Protein AF-A0A286U8U5-F1 (afdb_monomer)

pLDDT: mean 71.25, std 17.16, range [38.81, 95.19]

Radius of gyration: 29.37 Å; Cα contacts (8 Å, |Δi|>4): 42; chains: 1; bounding box: 32×98×70 Å

Solvent-accessible surface area (backbone atoms only — not comparable to full-atom values): 7770 Å² total; per-residue (Å²): 138,84,83,79,80,79,82,73,78,78,83,80,76,78,83,78,76,78,80,72,82,73,80,76,74,76,80,77,73,74,90,59,88,77,68,57,66,68,56,57,50,50,52,49,50,46,67,74,39,36,91,78,41,70,46,41,55,53,46,51,51,50,51,43,51,48,54,63,64,60,76,86,72,92,81,48,72,67,51,34,53,47,43,50,50,48,47,69,77,24,68,93,56,76,59,54,49,70,61,49,53,49,54,48,38,66,72,76,46,72,72,83,83,70,80,67,86,126

Sequence (118 aa):
MSGNPGSAPPPVPPPVPPPGPPPGLPPVPPPGPQQNPQLANVQAYLMLNQAVYNDDEKRILFVLSYIRSTDYNAGLSKAEKWADLWMEQHWNNLGAWTDFEQAFKNRFITFDEAGEAI

Structure (mmCIF, N/CA/C/O backbone):
data_AF-A0A286U8U5-F1
#
_entry.id   AF-A0A286U8U5-F1
#
loop_
_atom_site.group_PDB
_atom_site.id
_atom_site.type_symbol
_atom_site.label_atom_id
_atom_site.label_alt_id
_atom_site.label_comp_id
_atom_site.label_asym_id
_atom_site.label_entity_id
_atom_site.label_seq_id
_atom_site.pdbx_PDB_ins_code
_atom_site.Cartn_x
_atom_site.Cartn_y
_atom_site.Cartn_z
_atom_site.occupancy
_atom_site.B_iso_or_equiv
_atom_site.auth_seq_id
_atom_site.auth_comp_id
_atom_site.auth_asym_id
_atom_site.auth_atom_id
_atom_site.pdbx_PDB_model_num
ATOM 1 N N . MET A 1 1 ? 7.498 -77.315 -55.632 1.00 40.84 1 MET A N 1
ATOM 2 C CA . MET A 1 1 ? 8.030 -76.503 -54.517 1.00 40.84 1 MET A CA 1
ATOM 3 C C . MET A 1 1 ? 7.940 -75.046 -54.952 1.00 40.84 1 MET A C 1
ATOM 5 O O . MET A 1 1 ? 8.710 -74.650 -55.812 1.00 40.84 1 MET A O 1
ATOM 9 N N . SER A 1 2 ? 6.926 -74.306 -54.491 1.00 54.03 2 SER A N 1
ATOM 10 C CA . SER A 1 2 ? 6.666 -72.922 -54.923 1.00 54.03 2 SER A CA 1
ATOM 11 C C . SER A 1 2 ? 7.192 -71.969 -53.854 1.00 54.03 2 SER A C 1
ATOM 13 O O . SER A 1 2 ? 6.636 -71.912 -52.760 1.00 54.03 2 SER A O 1
ATOM 15 N N . GLY A 1 3 ? 8.305 -71.293 -54.141 1.00 52.53 3 GLY A N 1
ATOM 16 C CA . GLY A 1 3 ? 8.882 -70.280 -53.260 1.00 52.53 3 GLY A CA 1
ATOM 17 C C . GLY A 1 3 ? 8.022 -69.019 -53.263 1.00 52.53 3 GLY A C 1
ATOM 18 O O . GLY A 1 3 ? 7.686 -68.500 -54.323 1.00 52.53 3 GLY A O 1
ATOM 19 N N . ASN A 1 4 ? 7.651 -68.553 -52.075 1.00 52.69 4 ASN A N 1
ATOM 20 C CA . ASN A 1 4 ? 6.946 -67.294 -51.866 1.00 52.69 4 ASN A CA 1
ATOM 21 C C . ASN A 1 4 ? 7.944 -66.133 -52.074 1.00 52.69 4 ASN A C 1
ATOM 23 O O . ASN A 1 4 ? 8.950 -66.101 -51.358 1.00 52.69 4 ASN A O 1
ATOM 27 N N . PRO A 1 5 ? 7.746 -65.205 -53.028 1.00 58.16 5 PRO A N 1
ATOM 28 C CA . PRO A 1 5 ? 8.616 -64.044 -53.149 1.00 58.16 5 PRO A CA 1
ATOM 29 C C . PRO A 1 5 ? 8.363 -63.114 -51.960 1.00 58.16 5 PRO A C 1
ATOM 31 O O . PRO A 1 5 ? 7.228 -62.724 -51.685 1.00 58.16 5 PRO A O 1
ATOM 34 N N . GLY A 1 6 ? 9.434 -62.818 -51.223 1.00 55.75 6 GLY A N 1
ATOM 35 C CA . GLY A 1 6 ? 9.397 -62.016 -50.008 1.00 55.75 6 GLY A CA 1
ATOM 36 C C . GLY A 1 6 ? 8.707 -60.672 -50.224 1.00 55.75 6 GLY A C 1
ATOM 37 O O . GLY A 1 6 ? 9.021 -59.935 -51.158 1.00 55.75 6 GLY A O 1
ATOM 38 N N . SER A 1 7 ? 7.764 -60.357 -49.341 1.00 63.53 7 SER A N 1
ATOM 39 C CA . SER A 1 7 ? 7.154 -59.036 -49.255 1.00 63.53 7 SER A CA 1
ATOM 40 C C . SER A 1 7 ? 8.239 -58.013 -48.920 1.00 63.53 7 SER A C 1
ATOM 42 O O . SER A 1 7 ? 8.806 -58.038 -47.828 1.00 63.53 7 SER A O 1
ATOM 44 N N . ALA A 1 8 ? 8.552 -57.128 -49.866 1.00 68.94 8 ALA A N 1
ATOM 45 C CA . ALA A 1 8 ? 9.380 -55.965 -49.584 1.00 68.94 8 ALA A CA 1
ATOM 46 C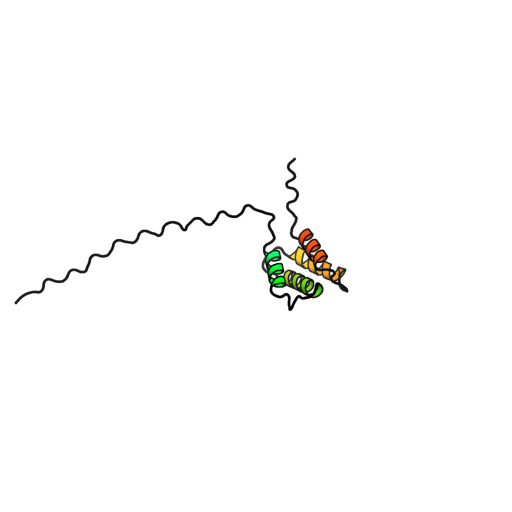 C . ALA A 1 8 ? 8.668 -55.080 -48.540 1.00 68.94 8 ALA A C 1
ATOM 48 O O . ALA A 1 8 ? 7.445 -54.915 -48.625 1.00 68.94 8 ALA A O 1
ATOM 49 N N . PRO A 1 9 ? 9.389 -54.522 -47.552 1.00 66.88 9 PRO A N 1
ATOM 50 C CA . PRO A 1 9 ? 8.796 -53.582 -46.613 1.00 66.88 9 PRO A CA 1
ATOM 51 C C . PRO A 1 9 ? 8.272 -52.347 -47.365 1.00 66.88 9 PRO A C 1
ATOM 53 O O . PRO A 1 9 ? 8.851 -51.958 -48.385 1.00 66.88 9 PRO A O 1
ATOM 56 N N . PRO A 1 10 ? 7.179 -51.726 -46.890 1.00 72.81 10 PRO A N 1
ATOM 57 C CA . PRO A 1 10 ? 6.645 -50.528 -47.516 1.00 72.81 10 PRO A CA 1
ATOM 58 C C . PRO A 1 10 ? 7.684 -49.395 -47.483 1.00 72.81 10 PRO A C 1
ATOM 60 O O . PRO A 1 10 ? 8.489 -49.321 -46.549 1.00 72.81 10 PRO A O 1
ATOM 63 N N . PRO A 1 11 ? 7.680 -48.503 -48.487 1.00 75.19 11 PRO A N 1
ATOM 64 C CA . PRO A 1 11 ? 8.574 -47.357 -48.509 1.00 75.19 11 PRO A CA 1
ATOM 65 C C . PRO A 1 11 ? 8.330 -46.471 -47.284 1.00 75.19 11 PRO A C 1
ATOM 67 O O . PRO A 1 11 ? 7.189 -46.210 -46.899 1.00 75.19 11 PRO A O 1
ATOM 70 N N . VAL A 1 12 ? 9.419 -46.006 -46.676 1.00 73.62 12 VAL A N 1
ATOM 71 C CA . VAL A 1 12 ? 9.366 -45.021 -45.591 1.00 73.62 12 VAL A CA 1
ATOM 72 C C . VAL A 1 12 ? 8.754 -43.722 -46.126 1.00 73.62 12 VAL A C 1
ATOM 74 O O . VAL A 1 12 ? 9.158 -43.267 -47.201 1.00 73.62 12 VAL A O 1
ATOM 77 N N . PRO A 1 13 ? 7.790 -43.111 -45.414 1.00 74.12 13 PRO A N 1
ATOM 78 C CA . PRO A 1 13 ? 7.258 -41.818 -45.810 1.00 74.12 13 PRO A CA 1
ATOM 79 C C . PRO A 1 13 ? 8.367 -40.755 -45.771 1.00 74.12 13 PRO A C 1
ATOM 81 O O . PRO A 1 13 ? 9.293 -40.856 -44.957 1.00 74.12 13 PRO A O 1
ATOM 84 N N . PRO A 1 14 ? 8.296 -39.736 -46.643 1.00 75.00 14 PRO A N 1
ATOM 85 C CA . PRO A 1 14 ? 9.266 -38.653 -46.639 1.00 75.00 14 PRO A CA 1
ATOM 86 C C . PRO A 1 14 ? 9.262 -37.926 -45.283 1.00 75.00 14 PRO A C 1
ATOM 88 O O . PRO A 1 14 ? 8.219 -37.860 -44.623 1.00 75.00 14 PRO A O 1
ATOM 91 N N . PRO A 1 15 ? 10.408 -37.367 -44.859 1.00 73.38 15 PRO A N 1
ATOM 92 C CA . PRO A 1 15 ? 10.480 -36.578 -43.639 1.00 73.38 15 PRO A CA 1
ATOM 93 C C . PRO A 1 15 ? 9.512 -35.394 -43.714 1.00 73.38 15 PRO A C 1
ATOM 95 O O . PRO A 1 15 ? 9.422 -34.704 -44.731 1.00 73.38 15 PRO A O 1
ATOM 98 N N . VAL A 1 16 ? 8.783 -35.168 -42.621 1.00 69.00 16 VAL A N 1
ATOM 99 C CA . VAL A 1 16 ? 7.880 -34.021 -42.489 1.00 69.00 16 VAL A CA 1
ATOM 100 C C . VAL A 1 16 ? 8.735 -32.747 -42.475 1.00 69.00 16 VAL A C 1
ATOM 102 O O . VAL A 1 16 ? 9.719 -32.702 -41.729 1.00 69.00 16 VAL A O 1
ATOM 105 N N . PRO A 1 17 ? 8.416 -31.719 -43.283 1.00 70.88 17 PRO A N 1
ATOM 106 C CA . PRO A 1 17 ? 9.123 -30.448 -43.209 1.00 70.88 17 PRO A CA 1
ATOM 107 C C . PRO A 1 17 ? 8.989 -29.844 -41.802 1.00 70.88 17 PRO A C 1
ATOM 109 O O . PRO A 1 17 ? 7.975 -30.067 -41.132 1.00 70.88 17 PRO A O 1
ATOM 112 N N . PRO A 1 18 ? 9.995 -29.085 -41.333 1.00 60.72 18 PRO A N 1
ATOM 113 C CA . PRO A 1 18 ? 9.920 -28.438 -40.033 1.00 60.72 18 PRO A CA 1
ATOM 114 C C . PRO A 1 18 ? 8.689 -27.517 -39.976 1.00 60.72 18 PRO A 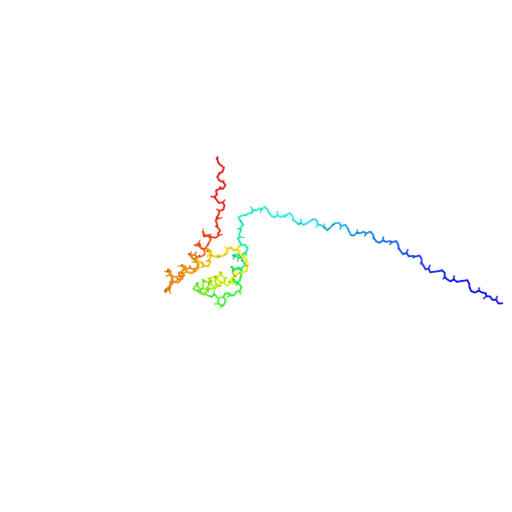C 1
ATOM 116 O O . PRO A 1 18 ? 8.348 -26.897 -40.991 1.00 60.72 18 PRO A O 1
ATOM 119 N N . PRO A 1 19 ? 8.020 -27.409 -38.813 1.00 67.00 19 PRO A N 1
ATOM 120 C CA . PRO A 1 19 ? 6.956 -26.435 -38.634 1.00 67.00 19 PRO A CA 1
ATOM 121 C C . PRO A 1 19 ? 7.478 -25.043 -39.002 1.00 67.00 19 PRO A C 1
ATOM 123 O O . PRO A 1 19 ? 8.600 -24.681 -38.642 1.00 67.00 19 PRO A O 1
ATOM 126 N N . GLY A 1 20 ? 6.669 -24.271 -39.730 1.00 51.59 20 GLY A N 1
ATOM 127 C CA . GLY A 1 20 ? 6.975 -22.868 -39.993 1.00 51.59 20 GLY A CA 1
ATOM 128 C C . GLY A 1 20 ? 7.136 -22.080 -38.685 1.00 51.59 20 GLY A C 1
ATOM 129 O O . GLY A 1 20 ? 6.704 -22.546 -37.625 1.00 51.59 20 GLY A O 1
ATOM 130 N N . PRO A 1 21 ? 7.755 -20.888 -38.734 1.00 55.03 21 PRO A N 1
ATOM 131 C CA . PRO A 1 21 ? 7.838 -20.029 -37.562 1.00 55.03 21 PRO A CA 1
ATOM 132 C C . PRO A 1 21 ? 6.429 -19.805 -36.984 1.00 55.03 21 PRO A C 1
ATOM 134 O O . PRO A 1 21 ? 5.468 -19.695 -37.755 1.00 55.03 21 PRO A O 1
ATOM 137 N N . PRO A 1 22 ? 6.282 -19.772 -35.648 1.00 55.03 22 PRO A N 1
ATOM 138 C CA . PRO A 1 22 ? 4.991 -19.526 -35.024 1.00 55.03 22 PRO A CA 1
ATOM 139 C C . PRO A 1 22 ? 4.397 -18.213 -35.560 1.00 55.03 22 PRO A C 1
ATOM 141 O O . PRO A 1 22 ? 5.161 -17.298 -35.890 1.00 55.03 22 PRO A O 1
ATOM 144 N N . PRO A 1 23 ? 3.057 -18.101 -35.656 1.00 66.81 23 PRO A N 1
ATOM 145 C CA . PRO A 1 23 ? 2.404 -16.844 -3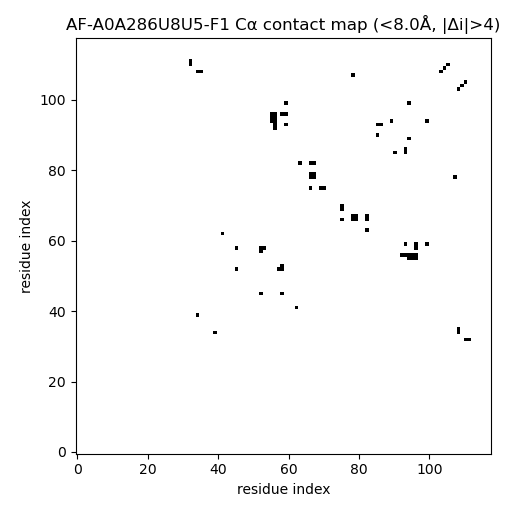5.994 1.00 66.81 23 PRO A CA 1
ATOM 146 C C . PRO A 1 23 ? 3.004 -15.738 -35.132 1.00 66.81 23 PRO A C 1
ATOM 148 O O . PRO A 1 23 ? 3.133 -15.916 -33.918 1.00 66.81 23 PRO A O 1
ATOM 151 N N . GLY A 1 24 ? 3.434 -14.647 -35.772 1.00 55.97 24 GLY A N 1
ATOM 152 C CA . GLY A 1 24 ? 4.055 -13.527 -35.077 1.00 55.97 24 GLY A CA 1
ATOM 153 C C . GLY A 1 24 ? 3.217 -13.146 -33.862 1.00 55.97 24 GLY A C 1
ATOM 154 O O . GLY A 1 24 ? 1.991 -13.057 -33.959 1.00 55.97 24 GLY A O 1
ATOM 155 N N . LEU A 1 25 ? 3.882 -12.982 -32.716 1.00 53.97 25 LEU A N 1
ATOM 156 C CA . LEU A 1 25 ? 3.237 -12.475 -31.512 1.00 53.97 25 LEU A CA 1
ATOM 157 C C . LEU A 1 25 ? 2.443 -11.212 -31.884 1.00 53.97 25 LEU A C 1
ATOM 159 O O . LEU A 1 25 ? 2.919 -10.434 -32.722 1.00 53.97 25 LEU A O 1
ATOM 163 N N . PRO A 1 26 ? 1.248 -10.998 -31.305 1.00 50.44 26 PRO A N 1
ATOM 164 C CA . PRO A 1 26 ? 0.527 -9.752 -31.517 1.00 50.44 26 PRO A CA 1
ATOM 165 C C . PRO A 1 26 ? 1.476 -8.580 -31.224 1.00 50.44 26 PRO A C 1
ATOM 167 O O . PRO A 1 26 ? 2.318 -8.703 -30.325 1.00 50.44 26 PRO A O 1
ATOM 170 N N . PRO A 1 27 ? 1.391 -7.474 -31.985 1.00 50.50 27 PRO A N 1
ATOM 171 C CA . PRO A 1 27 ? 2.249 -6.324 -31.755 1.00 50.50 27 PRO A CA 1
ATOM 172 C C . PRO A 1 27 ? 2.162 -5.939 -30.281 1.00 50.50 27 PRO A C 1
ATOM 174 O O . PRO A 1 27 ? 1.067 -5.807 -29.729 1.00 50.50 27 PRO A O 1
ATOM 177 N N . VAL A 1 28 ? 3.328 -5.817 -29.644 1.00 51.62 28 VAL A N 1
ATOM 178 C CA . VAL A 1 28 ? 3.424 -5.317 -28.274 1.00 51.62 28 VAL A CA 1
ATOM 179 C C . VAL A 1 28 ? 2.686 -3.976 -28.259 1.00 51.62 28 VAL A C 1
ATOM 181 O O . VAL A 1 28 ? 2.968 -3.142 -29.128 1.00 51.62 28 VAL A O 1
ATOM 184 N N . PRO A 1 29 ? 1.707 -3.766 -27.358 1.00 50.19 29 PRO A N 1
ATOM 185 C CA . PRO A 1 29 ? 1.049 -2.474 -27.265 1.00 50.19 29 PRO A CA 1
ATOM 186 C C . PRO A 1 29 ? 2.121 -1.391 -27.077 1.00 50.19 29 PRO A C 1
ATOM 188 O O . PRO A 1 29 ? 3.146 -1.662 -26.441 1.00 50.19 29 PRO A O 1
ATOM 191 N N . PRO A 1 30 ? 1.930 -0.184 -27.641 1.00 44.09 30 PRO A N 1
ATOM 192 C CA . PRO A 1 30 ? 2.857 0.917 -27.408 1.00 44.09 30 PRO A CA 1
ATOM 193 C C . PRO A 1 30 ? 3.072 1.070 -25.896 1.00 44.09 30 PRO A C 1
ATOM 195 O O . PRO A 1 30 ? 2.139 0.777 -25.139 1.00 44.09 30 PRO A O 1
ATOM 198 N N . PRO 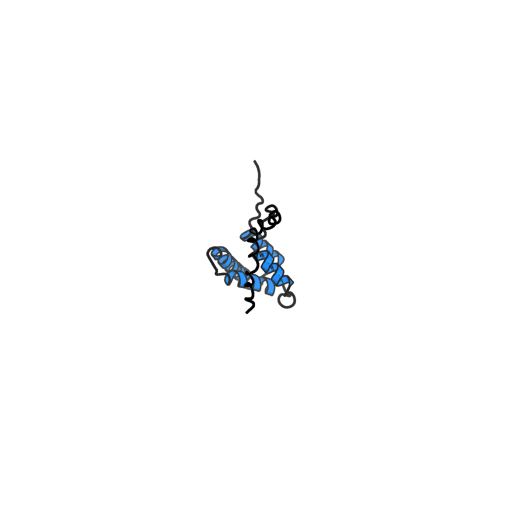A 1 31 ? 4.259 1.500 -25.431 1.00 49.00 31 PRO A N 1
ATOM 199 C CA . PRO A 1 31 ? 4.451 1.810 -24.026 1.00 49.00 31 PRO A CA 1
ATOM 200 C C . PRO A 1 31 ? 3.477 2.937 -23.655 1.00 49.00 31 PRO A C 1
ATOM 202 O O . PRO A 1 31 ? 3.746 4.113 -23.869 1.00 49.00 31 PRO A O 1
ATOM 205 N N . GLY A 1 32 ? 2.295 2.571 -23.161 1.00 45.75 32 GLY A N 1
ATOM 206 C CA . GLY A 1 32 ? 1.481 3.455 -22.345 1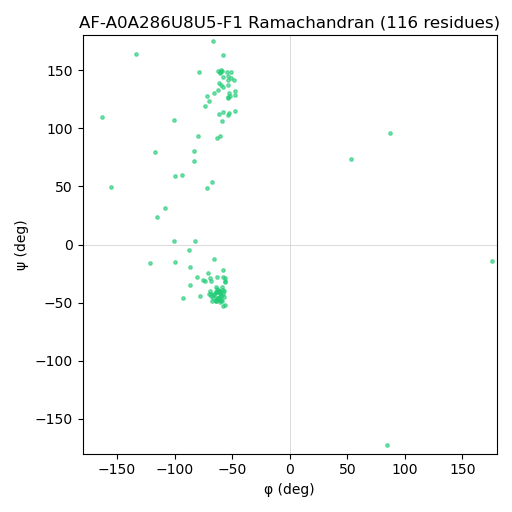.00 45.75 32 GLY A CA 1
ATOM 207 C C . GLY A 1 32 ? 2.208 3.697 -21.022 1.00 45.75 32 GLY A C 1
ATOM 208 O O . GLY A 1 32 ? 3.248 3.070 -20.789 1.00 45.75 32 GLY A O 1
ATOM 209 N N . PRO A 1 33 ? 1.687 4.564 -20.137 1.00 47.56 33 PRO A N 1
ATOM 210 C CA . PRO A 1 33 ? 2.249 4.709 -18.799 1.00 47.56 33 PRO A CA 1
ATOM 211 C C . PRO A 1 33 ? 2.447 3.309 -18.216 1.00 47.56 33 PRO A C 1
ATOM 213 O O . PRO A 1 33 ? 1.478 2.556 -18.090 1.00 47.56 33 PRO A O 1
ATOM 216 N N . GLN A 1 34 ? 3.707 2.928 -17.972 1.00 45.25 34 GLN A N 1
ATOM 217 C CA . GLN A 1 34 ? 4.050 1.625 -17.416 1.00 45.25 34 GLN A CA 1
ATOM 218 C C . GLN A 1 34 ? 3.431 1.572 -16.024 1.00 45.25 34 GLN A C 1
ATOM 220 O O . GLN A 1 34 ? 4.019 2.006 -15.036 1.00 45.25 34 GLN A O 1
ATOM 225 N N . GLN A 1 35 ? 2.202 1.067 -15.942 1.00 49.34 35 GLN A N 1
ATOM 226 C CA . GLN A 1 35 ? 1.643 0.621 -14.685 1.00 49.34 35 GLN A CA 1
ATOM 227 C C . GLN A 1 35 ? 2.614 -0.437 -14.189 1.00 49.34 35 GLN A C 1
ATOM 229 O O . GLN A 1 35 ? 2.791 -1.458 -14.852 1.00 49.34 35 GLN A O 1
ATOM 234 N N . ASN A 1 36 ? 3.295 -0.166 -13.076 1.00 55.97 36 ASN A N 1
ATOM 235 C CA . ASN A 1 36 ? 4.166 -1.154 -12.466 1.00 55.97 36 ASN A CA 1
ATOM 236 C C . ASN A 1 36 ? 3.317 -2.427 -12.274 1.00 55.97 36 ASN A C 1
ATOM 238 O O . ASN A 1 36 ? 2.347 -2.375 -11.510 1.00 55.97 36 ASN A O 1
ATOM 242 N N . PRO A 1 37 ? 3.605 -3.540 -12.978 1.00 58.84 37 PRO A N 1
ATOM 243 C CA . PRO A 1 37 ? 2.719 -4.705 -13.010 1.00 58.84 37 PRO A CA 1
ATOM 244 C C . PRO A 1 37 ? 2.456 -5.269 -11.607 1.00 58.84 37 PRO A C 1
ATOM 246 O O . PRO A 1 37 ? 1.427 -5.891 -11.361 1.00 58.84 37 PRO A O 1
ATOM 249 N N . GLN A 1 38 ? 3.341 -4.976 -10.651 1.00 63.09 38 GLN A N 1
ATOM 250 C CA . GLN A 1 38 ? 3.176 -5.310 -9.240 1.00 63.09 38 GLN A CA 1
ATOM 251 C C . GLN A 1 38 ? 1.977 -4.599 -8.590 1.00 63.09 38 GLN A C 1
ATOM 253 O O . GLN A 1 38 ? 1.224 -5.228 -7.853 1.00 63.09 38 GLN A O 1
ATOM 258 N N . LEU A 1 39 ? 1.740 -3.321 -8.897 1.00 67.38 39 LEU A N 1
ATOM 259 C CA . LEU A 1 39 ? 0.601 -2.567 -8.363 1.00 67.38 39 LEU A CA 1
ATOM 260 C C . LEU A 1 39 ? -0.729 -3.044 -8.930 1.00 67.38 39 LEU A C 1
ATOM 262 O O . LEU A 1 39 ? -1.689 -3.202 -8.180 1.00 67.38 39 LEU A O 1
ATOM 266 N N . ALA A 1 40 ? -0.770 -3.309 -10.236 1.00 71.38 40 ALA A N 1
ATOM 267 C CA . ALA A 1 40 ? -1.953 -3.866 -10.880 1.00 71.38 40 ALA A CA 1
ATOM 268 C C . ALA A 1 40 ? -2.316 -5.234 -10.273 1.00 71.38 40 ALA A C 1
ATOM 270 O O . ALA A 1 40 ? -3.484 -5.500 -9.992 1.00 71.38 40 ALA A O 1
ATOM 271 N N . ASN A 1 41 ? -1.313 -6.068 -9.976 1.00 76.81 41 ASN A N 1
ATOM 272 C CA . ASN A 1 41 ? -1.516 -7.355 -9.310 1.00 76.81 41 ASN A CA 1
ATOM 273 C C . ASN A 1 41 ? -2.037 -7.199 -7.873 1.00 76.81 41 ASN A C 1
ATOM 275 O O . ASN A 1 41 ? -2.953 -7.917 -7.475 1.00 76.81 41 ASN A O 1
ATOM 279 N N . VAL A 1 42 ? -1.498 -6.250 -7.101 1.00 79.81 42 VAL A N 1
ATOM 280 C CA . VAL A 1 42 ? -1.971 -5.948 -5.740 1.00 79.81 42 VAL A CA 1
ATOM 281 C C . VAL A 1 42 ? -3.415 -5.445 -5.759 1.00 79.81 42 VAL A C 1
ATOM 283 O O . VAL A 1 42 ? -4.244 -5.939 -4.998 1.00 79.81 42 VAL A O 1
ATOM 286 N N . GLN A 1 43 ? -3.753 -4.521 -6.660 1.00 81.56 43 GLN A N 1
ATOM 287 C CA . GLN A 1 43 ? -5.122 -4.025 -6.822 1.00 81.56 43 GLN A CA 1
ATOM 288 C C . GLN A 1 43 ? -6.089 -5.144 -7.214 1.00 81.56 43 GLN A C 1
ATOM 290 O O . GLN A 1 43 ? -7.157 -5.267 -6.616 1.00 81.56 43 GLN A O 1
ATOM 295 N N . ALA A 1 44 ? -5.712 -5.996 -8.172 1.00 83.88 44 ALA A N 1
ATOM 296 C CA . ALA A 1 44 ? -6.519 -7.145 -8.566 1.00 83.88 44 ALA A CA 1
ATOM 297 C C . ALA A 1 44 ? -6.727 -8.112 -7.391 1.00 83.88 44 ALA A C 1
ATOM 299 O O . ALA A 1 44 ? -7.845 -8.572 -7.164 1.00 83.88 44 ALA A O 1
ATOM 300 N N . TYR A 1 45 ? -5.686 -8.372 -6.594 1.00 86.38 45 TYR A N 1
ATOM 301 C CA . TYR A 1 45 ? -5.789 -9.216 -5.406 1.00 86.38 45 TYR A CA 1
ATOM 302 C C . TYR A 1 45 ? -6.748 -8.628 -4.365 1.00 86.38 45 TYR A C 1
ATOM 304 O O . TYR A 1 45 ? -7.619 -9.341 -3.866 1.00 86.38 45 TYR A O 1
ATOM 312 N N . LEU A 1 46 ? -6.652 -7.328 -4.074 1.00 85.75 46 LEU A N 1
ATOM 313 C CA . LEU A 1 46 ? -7.575 -6.643 -3.165 1.00 85.75 46 LEU A CA 1
ATOM 314 C C . LEU A 1 46 ? -9.016 -6.665 -3.697 1.00 85.75 46 LEU A C 1
ATOM 316 O O . LEU A 1 46 ? -9.952 -6.901 -2.934 1.00 85.75 46 LEU A O 1
ATOM 320 N N . MET A 1 47 ? -9.197 -6.493 -5.009 1.00 84.56 47 MET A N 1
ATOM 321 C CA . MET A 1 47 ? -10.505 -6.544 -5.664 1.00 84.56 47 MET A CA 1
ATOM 322 C C . MET A 1 47 ? -11.119 -7.951 -5.660 1.00 84.56 47 MET A C 1
ATOM 324 O O . MET A 1 47 ? -12.339 -8.075 -5.605 1.00 84.56 47 MET A O 1
ATOM 328 N N . LEU A 1 48 ? -10.317 -9.014 -5.696 1.00 87.19 48 LEU A N 1
ATOM 329 C CA . LEU A 1 48 ? -10.814 -10.390 -5.597 1.00 87.19 48 LEU A CA 1
ATOM 330 C C . LEU A 1 48 ? -11.096 -10.808 -4.146 1.00 87.19 48 LEU A C 1
ATOM 332 O O . LEU A 1 48 ? -11.976 -11.628 -3.903 1.00 87.19 48 LEU A O 1
ATOM 336 N N . ASN A 1 49 ? -10.394 -10.215 -3.178 1.00 88.00 49 ASN A N 1
ATOM 337 C CA . ASN A 1 49 ? -10.477 -10.558 -1.757 1.00 88.00 49 ASN A CA 1
ATOM 338 C C . ASN A 1 49 ? -11.201 -9.483 -0.925 1.00 88.00 49 ASN A C 1
ATOM 340 O O . ASN A 1 49 ? -10.911 -9.307 0.259 1.00 88.00 49 ASN A O 1
ATOM 344 N N . GLN A 1 50 ? -12.165 -8.771 -1.520 1.00 85.12 50 GLN A N 1
ATOM 345 C CA . GLN A 1 50 ? -12.870 -7.648 -0.878 1.00 85.12 50 GLN A CA 1
ATOM 346 C C . GLN A 1 50 ? -13.541 -8.020 0.443 1.00 85.12 50 GLN A C 1
ATOM 348 O O . GLN A 1 50 ? -13.607 -7.191 1.340 1.00 85.12 50 GLN A O 1
ATOM 353 N N . ALA A 1 51 ? -14.021 -9.259 0.579 1.00 87.19 51 ALA A N 1
ATOM 354 C CA . ALA A 1 51 ? -14.632 -9.740 1.817 1.00 87.19 51 ALA A CA 1
ATOM 355 C C . ALA A 1 51 ? -13.645 -9.756 3.000 1.00 87.19 51 ALA A C 1
ATOM 357 O O . ALA A 1 51 ? -14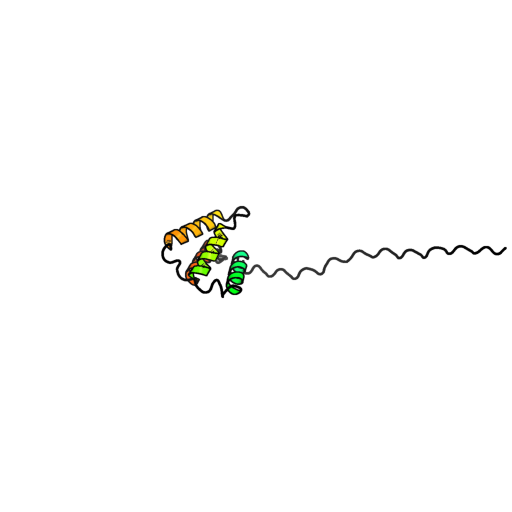.061 -9.616 4.147 1.00 87.19 51 ALA A O 1
ATOM 358 N N . VAL A 1 52 ? -12.348 -9.912 2.718 1.00 86.75 52 VAL A N 1
ATOM 359 C CA . VAL A 1 52 ? -11.266 -9.913 3.709 1.00 86.75 52 VAL A CA 1
ATOM 360 C C . VAL A 1 52 ? -10.693 -8.504 3.878 1.00 86.75 52 VAL A C 1
ATOM 362 O O . VAL A 1 52 ? -10.538 -8.039 5.002 1.00 86.75 52 VAL A O 1
ATOM 365 N N . TYR A 1 53 ? -10.434 -7.798 2.774 1.00 90.00 53 TYR A N 1
ATOM 366 C CA . TYR A 1 53 ? -9.895 -6.430 2.754 1.00 90.00 53 TYR A CA 1
ATOM 367 C C . TYR A 1 53 ? -11.013 -5.405 2.526 1.00 90.00 53 TYR A C 1
ATOM 369 O O . TYR A 1 53 ? -11.040 -4.665 1.534 1.00 90.00 53 TYR A O 1
ATOM 377 N N . ASN A 1 54 ? -11.978 -5.422 3.443 1.00 89.06 54 ASN A N 1
ATOM 378 C CA . ASN A 1 54 ? -13.231 -4.676 3.342 1.00 89.06 54 ASN A CA 1
ATOM 379 C C . ASN A 1 54 ? -13.161 -3.239 3.882 1.00 89.06 54 ASN A C 1
ATOM 381 O O . ASN A 1 54 ? -14.133 -2.502 3.742 1.00 89.06 54 ASN A O 1
ATOM 385 N N . ASP A 1 55 ? -12.034 -2.843 4.464 1.00 92.94 55 ASP A N 1
ATOM 386 C CA . ASP A 1 55 ? -11.766 -1.486 4.931 1.00 92.94 55 ASP A CA 1
ATOM 387 C C . ASP A 1 55 ? -10.375 -1.020 4.480 1.00 92.94 55 ASP A C 1
ATOM 389 O O . ASP A 1 55 ? -9.539 -1.813 4.027 1.00 92.94 55 ASP A O 1
ATOM 393 N N . ASP A 1 56 ? -10.159 0.290 4.562 1.00 93.94 56 ASP A N 1
ATOM 394 C CA . ASP A 1 56 ? -8.934 0.931 4.095 1.00 93.94 56 ASP A CA 1
ATOM 395 C C . ASP A 1 56 ? -7.714 0.476 4.898 1.00 93.94 56 ASP A C 1
ATOM 397 O O . ASP A 1 56 ? -6.677 0.173 4.311 1.00 93.94 56 ASP A O 1
ATOM 401 N N . GLU A 1 57 ? -7.847 0.334 6.217 1.00 93.19 57 GLU A N 1
ATOM 402 C CA . GLU A 1 57 ? -6.754 -0.078 7.099 1.00 93.19 57 GLU A CA 1
ATOM 403 C C . GLU A 1 57 ? -6.198 -1.451 6.699 1.00 93.19 57 GLU A C 1
ATOM 405 O O . GLU A 1 57 ? -4.992 -1.603 6.495 1.00 93.19 57 GLU A O 1
ATOM 410 N N . LYS A 1 58 ? -7.065 -2.448 6.483 1.00 90.38 58 LYS A N 1
ATOM 411 C CA . LYS A 1 58 ? -6.663 -3.794 6.051 1.00 90.38 58 LYS A CA 1
ATOM 412 C C . LYS A 1 58 ? -6.008 -3.792 4.677 1.00 90.38 58 LYS A C 1
ATOM 414 O O . LYS A 1 58 ? -5.062 -4.549 4.457 1.00 90.38 58 LYS A O 1
ATOM 419 N N . ARG A 1 59 ? -6.500 -2.971 3.746 1.00 90.81 59 ARG A N 1
ATOM 420 C CA . ARG A 1 59 ? -5.896 -2.830 2.412 1.00 90.81 59 ARG A CA 1
ATOM 421 C C . ARG A 1 59 ? -4.495 -2.241 2.520 1.00 90.81 59 ARG A C 1
ATOM 423 O O . ARG A 1 59 ? -3.562 -2.803 1.953 1.00 90.81 59 ARG A O 1
ATOM 430 N N . ILE A 1 60 ? -4.337 -1.162 3.285 1.00 91.94 60 ILE A N 1
ATOM 431 C CA . ILE A 1 60 ? -3.051 -0.490 3.499 1.00 91.94 60 ILE A CA 1
ATOM 432 C C . ILE A 1 60 ? -2.061 -1.442 4.185 1.00 91.94 60 ILE A C 1
ATOM 434 O O . ILE A 1 60 ? -0.943 -1.615 3.699 1.00 91.94 60 ILE A O 1
ATOM 438 N N . LEU A 1 61 ? -2.479 -2.142 5.246 1.00 89.25 61 LEU A N 1
ATOM 439 C CA . LEU A 1 61 ? -1.654 -3.141 5.937 1.00 89.25 61 LEU A CA 1
ATOM 440 C C . LEU A 1 61 ? -1.188 -4.263 5.009 1.00 89.25 61 LEU A C 1
ATOM 442 O O . LEU A 1 61 ? -0.023 -4.658 5.067 1.00 89.25 61 LEU A O 1
ATOM 446 N N . PHE A 1 62 ? -2.068 -4.765 4.139 1.00 89.50 62 PHE A N 1
ATOM 447 C CA . PHE A 1 62 ? -1.695 -5.786 3.164 1.00 89.50 62 PHE A CA 1
ATOM 448 C C . PHE A 1 62 ? -0.594 -5.297 2.226 1.00 89.50 62 PHE A C 1
ATOM 450 O O . PHE A 1 62 ? 0.396 -5.999 2.036 1.00 89.50 62 PHE A O 1
ATOM 457 N N . VAL A 1 63 ? -0.729 -4.091 1.669 1.00 86.62 63 VAL A N 1
ATOM 458 C CA . VAL A 1 63 ? 0.274 -3.550 0.744 1.00 86.62 63 VAL A CA 1
ATOM 459 C C . VAL A 1 63 ? 1.606 -3.305 1.446 1.00 86.62 63 VAL A C 1
ATOM 461 O O . VAL A 1 63 ? 2.645 -3.693 0.920 1.00 86.62 63 VAL A O 1
ATOM 464 N N . LEU A 1 64 ? 1.592 -2.733 2.651 1.00 86.62 64 LEU A N 1
ATOM 465 C CA . LEU A 1 64 ? 2.800 -2.535 3.456 1.00 86.62 64 LEU A CA 1
ATOM 466 C C . LEU A 1 64 ? 3.488 -3.870 3.779 1.00 86.62 64 LEU A C 1
ATOM 468 O O . LEU A 1 64 ? 4.703 -3.990 3.629 1.00 86.62 64 LEU A O 1
ATOM 472 N N . SER A 1 65 ? 2.716 -4.893 4.159 1.00 83.56 65 SER A N 1
ATOM 473 C CA . SER A 1 65 ? 3.225 -6.250 4.381 1.00 83.56 65 SER A CA 1
ATOM 474 C C . SER A 1 65 ? 3.797 -6.864 3.107 1.00 83.56 65 SER A C 1
ATOM 476 O O . SER A 1 65 ? 4.818 -7.543 3.168 1.00 83.56 65 SER A O 1
ATOM 478 N N . TYR A 1 66 ? 3.143 -6.656 1.966 1.00 80.19 66 TYR A N 1
ATOM 479 C CA . TYR A 1 66 ? 3.587 -7.171 0.679 1.00 80.19 66 TYR A CA 1
ATOM 480 C C . TYR A 1 66 ? 4.933 -6.556 0.283 1.00 80.19 66 TYR A C 1
ATOM 482 O O . TYR A 1 66 ? 5.867 -7.299 0.003 1.00 80.19 66 TYR A O 1
ATOM 490 N N . ILE A 1 67 ? 5.065 -5.226 0.374 1.00 78.31 67 ILE A N 1
ATOM 491 C CA . ILE A 1 67 ? 6.310 -4.493 0.091 1.00 78.31 67 ILE A CA 1
ATOM 492 C C . ILE A 1 67 ? 7.465 -4.998 0.963 1.00 78.31 67 ILE A C 1
ATOM 494 O O . ILE A 1 67 ? 8.555 -5.232 0.451 1.00 78.31 67 ILE A O 1
ATOM 498 N N . ARG A 1 68 ? 7.222 -5.189 2.268 1.00 74.19 68 ARG A N 1
ATOM 499 C CA . ARG A 1 68 ? 8.232 -5.695 3.214 1.00 74.19 68 ARG A CA 1
ATOM 500 C C . ARG A 1 68 ? 8.569 -7.175 3.025 1.00 74.19 68 ARG A C 1
ATOM 502 O O . ARG A 1 68 ? 9.626 -7.611 3.452 1.00 74.19 68 ARG A O 1
ATOM 509 N N . SER A 1 69 ? 7.662 -7.964 2.450 1.00 69.50 69 SER A N 1
ATOM 510 C CA . SER A 1 69 ? 7.863 -9.402 2.226 1.00 69.50 69 SER A CA 1
ATOM 511 C C . SER A 1 69 ? 8.586 -9.705 0.913 1.00 69.50 69 SER A C 1
ATOM 513 O O . SER A 1 69 ? 9.075 -10.823 0.729 1.00 69.50 69 SER A O 1
ATOM 515 N N . THR A 1 70 ? 8.605 -8.770 -0.037 1.00 59.62 70 THR A N 1
ATOM 516 C CA . THR A 1 70 ? 9.220 -8.963 -1.352 1.00 59.62 70 THR A CA 1
ATOM 517 C C . THR A 1 70 ? 10.728 -8.701 -1.313 1.00 59.62 70 THR A C 1
ATOM 519 O O . THR A 1 70 ? 11.211 -7.734 -1.881 1.00 59.62 70 THR A O 1
ATOM 522 N N . ASP A 1 71 ? 11.484 -9.610 -0.697 1.00 53.22 71 ASP A N 1
ATOM 523 C CA . ASP A 1 71 ? 12.961 -9.588 -0.647 1.00 53.22 71 ASP A CA 1
ATOM 524 C C . ASP A 1 71 ? 13.646 -10.170 -1.910 1.00 53.22 71 ASP A C 1
ATOM 526 O O . ASP A 1 71 ? 14.870 -10.298 -1.994 1.00 53.22 71 ASP A O 1
ATOM 530 N N . TYR A 1 72 ? 12.885 -10.566 -2.935 1.00 43.81 72 TYR A N 1
ATOM 531 C CA . TYR A 1 72 ? 13.436 -11.296 -4.082 1.00 43.81 72 TYR A CA 1
ATOM 532 C C . TYR A 1 72 ? 14.067 -10.359 -5.132 1.00 43.81 72 TYR A C 1
ATOM 534 O O . TYR A 1 72 ? 13.501 -10.105 -6.192 1.00 43.81 72 TYR A O 1
ATOM 542 N N . ASN A 1 73 ? 15.305 -9.942 -4.849 1.00 43.94 73 ASN A N 1
ATOM 543 C CA . ASN A 1 73 ? 16.328 -9.407 -5.763 1.00 43.94 73 ASN A CA 1
ATOM 544 C C . ASN A 1 73 ? 16.305 -7.888 -6.051 1.00 43.94 73 ASN A C 1
ATOM 546 O O . ASN A 1 73 ? 15.679 -7.411 -6.991 1.00 43.94 73 ASN A O 1
ATOM 550 N N . ALA A 1 74 ? 17.135 -7.163 -5.288 1.00 49.31 74 ALA A N 1
ATOM 551 C CA . ALA A 1 74 ? 17.831 -5.928 -5.673 1.00 49.31 74 ALA A CA 1
ATOM 552 C C . ALA A 1 74 ? 16.966 -4.777 -6.241 1.00 49.31 74 ALA A C 1
ATOM 554 O O . ALA A 1 74 ? 17.047 -4.443 -7.420 1.00 49.31 74 ALA A O 1
ATOM 555 N N . GLY A 1 75 ? 16.201 -4.094 -5.379 1.00 50.59 75 GLY A N 1
ATOM 556 C CA . GLY A 1 75 ? 15.574 -2.814 -5.760 1.00 50.59 75 GLY A CA 1
ATOM 557 C C . GLY A 1 75 ? 14.631 -2.162 -4.742 1.00 50.59 75 GLY A C 1
ATOM 558 O O . GLY A 1 75 ? 14.318 -0.980 -4.883 1.00 50.59 75 GLY A O 1
ATOM 559 N N . LEU A 1 76 ? 14.198 -2.884 -3.702 1.00 58.25 76 LEU A N 1
ATOM 560 C CA . LEU A 1 76 ? 13.090 -2.468 -2.829 1.00 58.25 76 LEU A CA 1
ATOM 561 C C . LEU A 1 76 ? 13.486 -1.842 -1.485 1.00 58.25 76 LEU A C 1
ATOM 563 O O . LEU A 1 76 ? 12.600 -1.399 -0.765 1.00 58.25 76 LEU A O 1
ATOM 567 N N . SER A 1 77 ? 14.774 -1.640 -1.181 1.00 68.00 77 SER A N 1
ATOM 568 C CA . SER A 1 77 ? 15.178 -1.004 0.093 1.00 68.00 77 SER A CA 1
ATOM 569 C C . SER A 1 77 ? 14.593 0.402 0.294 1.00 68.00 77 SER A C 1
ATOM 571 O O . SER A 1 77 ? 14.373 0.852 1.417 1.00 68.00 77 SER A O 1
ATOM 573 N N . LYS A 1 78 ? 14.305 1.122 -0.799 1.00 71.56 78 LYS A N 1
ATOM 574 C CA . LYS A 1 78 ? 13.603 2.415 -0.765 1.00 71.56 78 LYS A CA 1
ATOM 575 C C . LYS A 1 78 ? 12.098 2.251 -0.509 1.00 71.56 78 LYS A C 1
ATOM 577 O O . LYS A 1 78 ? 11.498 3.156 0.065 1.00 71.56 78 LYS A O 1
ATOM 582 N N . ALA A 1 79 ? 11.508 1.139 -0.943 1.00 75.38 79 ALA A N 1
ATOM 583 C CA . ALA A 1 79 ? 10.105 0.795 -0.734 1.00 75.38 79 ALA A CA 1
ATOM 584 C C . ALA A 1 79 ? 9.841 0.283 0.679 1.00 75.38 79 ALA A C 1
ATOM 586 O O . ALA A 1 79 ? 8.927 0.779 1.327 1.00 75.38 79 ALA A O 1
ATOM 587 N N . GLU A 1 80 ? 10.699 -0.591 1.195 1.00 77.69 80 GLU A N 1
ATOM 588 C CA . GLU A 1 80 ? 10.689 -1.044 2.590 1.00 77.69 80 GLU A CA 1
ATOM 589 C C . GLU A 1 80 ? 10.821 0.136 3.549 1.00 77.69 80 GLU A C 1
ATOM 591 O O . GLU A 1 80 ? 9.934 0.367 4.365 1.00 77.69 80 GLU A O 1
ATOM 596 N N . LYS A 1 81 ? 11.847 0.981 3.366 1.00 82.06 81 LYS A N 1
ATOM 597 C CA . LYS A 1 81 ? 12.019 2.192 4.185 1.00 82.06 81 LYS A CA 1
ATOM 598 C C . LYS A 1 81 ? 10.828 3.135 4.098 1.00 82.06 81 LYS A C 1
ATOM 600 O O . LYS A 1 81 ? 10.492 3.785 5.077 1.00 82.06 81 LYS A O 1
ATOM 605 N N . TRP A 1 82 ? 10.201 3.256 2.930 1.00 86.62 82 TRP A N 1
ATOM 606 C CA . TRP A 1 82 ? 9.000 4.076 2.797 1.00 86.62 82 TRP A CA 1
ATOM 607 C C . TRP A 1 82 ? 7.804 3.453 3.522 1.00 86.62 82 TRP A C 1
ATOM 609 O O . TRP A 1 82 ? 7.061 4.178 4.173 1.00 86.62 82 TRP A O 1
ATOM 619 N N . ALA A 1 83 ? 7.639 2.132 3.457 1.00 86.06 83 ALA A N 1
ATOM 620 C CA . ALA A 1 83 ? 6.600 1.414 4.185 1.00 86.06 83 ALA A CA 1
ATOM 621 C C . ALA A 1 83 ? 6.791 1.527 5.708 1.00 86.06 83 ALA A C 1
ATOM 623 O O . ALA A 1 83 ? 5.816 1.639 6.451 1.00 86.06 83 ALA A O 1
ATOM 624 N N . ASP A 1 84 ? 8.033 1.522 6.184 1.00 85.62 84 ASP A N 1
ATOM 625 C CA . ASP A 1 84 ? 8.360 1.759 7.592 1.00 85.62 84 ASP A CA 1
ATOM 626 C C . ASP A 1 84 ? 8.045 3.203 7.992 1.00 85.62 84 ASP A C 1
ATOM 628 O O . ASP A 1 84 ? 7.296 3.418 8.941 1.00 85.62 84 ASP A O 1
ATOM 632 N N . LEU A 1 85 ? 8.489 4.186 7.201 1.00 89.19 85 LEU A N 1
ATOM 633 C CA . LEU A 1 85 ? 8.172 5.603 7.420 1.00 89.19 85 LEU A CA 1
ATOM 634 C C . LEU A 1 85 ? 6.666 5.880 7.416 1.00 89.19 85 LEU A C 1
ATOM 636 O O . LEU A 1 85 ? 6.192 6.679 8.220 1.00 89.19 85 LEU A O 1
ATOM 640 N N . TRP A 1 86 ? 5.905 5.231 6.530 1.00 90.62 86 TRP A N 1
ATOM 641 C CA . TRP A 1 86 ? 4.449 5.343 6.526 1.00 90.62 86 TRP A CA 1
ATOM 642 C C . TRP A 1 86 ? 3.877 4.866 7.859 1.00 90.62 86 TRP A C 1
ATOM 644 O O . TRP A 1 86 ? 3.083 5.568 8.476 1.00 90.62 86 TRP A O 1
ATOM 654 N N . MET A 1 87 ? 4.314 3.706 8.351 1.00 89.44 87 MET A N 1
ATOM 655 C CA . MET A 1 87 ? 3.829 3.195 9.633 1.00 89.44 87 MET A CA 1
ATOM 656 C C . MET A 1 87 ? 4.296 4.003 10.838 1.00 89.44 87 MET A C 1
ATOM 658 O 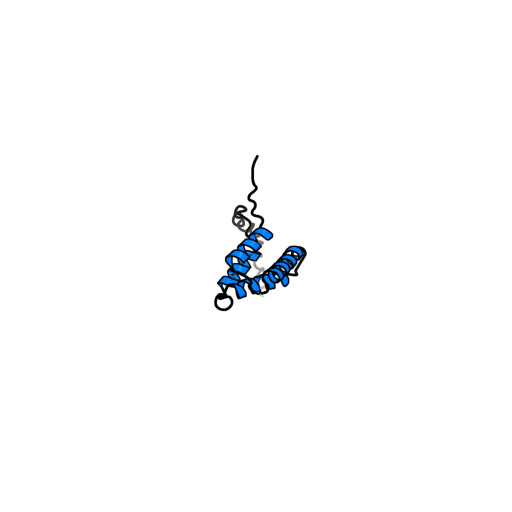O . MET A 1 87 ? 3.555 4.077 11.810 1.00 89.44 87 MET A O 1
ATOM 662 N N . GLU A 1 88 ? 5.456 4.653 10.782 1.00 89.94 88 GLU A N 1
ATOM 663 C CA . GLU A 1 88 ? 5.888 5.595 11.818 1.00 89.94 88 GLU A CA 1
ATOM 664 C C . GLU A 1 88 ? 5.021 6.864 11.837 1.00 89.94 88 GLU A C 1
ATOM 666 O O . GLU A 1 88 ? 4.605 7.317 12.903 1.00 89.94 88 GLU A O 1
ATOM 671 N N . GLN A 1 89 ? 4.711 7.430 10.667 1.00 90.81 89 GLN A N 1
ATOM 672 C CA . GLN A 1 89 ? 3.915 8.659 10.550 1.00 90.81 89 GLN A CA 1
ATOM 673 C C . GLN A 1 89 ? 2.431 8.437 10.850 1.00 90.81 89 GLN A C 1
ATOM 675 O O . GLN A 1 89 ? 1.764 9.328 11.374 1.00 90.81 89 GLN A O 1
ATOM 680 N N . HIS A 1 90 ? 1.928 7.244 10.544 1.00 91.12 90 HIS A N 1
ATOM 681 C CA . HIS A 1 90 ? 0.511 6.898 10.594 1.00 91.12 90 HIS A CA 1
ATOM 682 C C . HIS A 1 90 ? 0.197 5.819 11.643 1.00 91.12 90 HIS A C 1
ATOM 684 O O . HIS A 1 90 ? -0.805 5.113 11.538 1.00 91.12 90 HIS A O 1
ATOM 690 N N . TRP A 1 91 ? 1.046 5.674 12.666 1.00 83.94 91 TRP A N 1
ATOM 691 C CA . TRP A 1 91 ? 1.007 4.561 13.625 1.00 83.94 91 TRP A CA 1
ATOM 692 C C . TRP A 1 91 ? -0.339 4.375 14.348 1.00 83.94 91 TRP A C 1
ATOM 694 O O . TRP A 1 91 ? -0.676 3.260 14.736 1.00 83.94 91 TRP A O 1
ATOM 704 N N . ASN A 1 92 ? -1.105 5.452 14.545 1.00 88.94 92 ASN A N 1
ATOM 705 C CA . ASN A 1 92 ? -2.414 5.439 15.203 1.00 88.94 92 ASN A CA 1
ATOM 706 C C . ASN A 1 92 ? -3.600 5.455 14.223 1.00 88.94 92 ASN A C 1
ATOM 708 O O . ASN A 1 92 ? -4.731 5.219 14.645 1.00 88.94 92 ASN A O 1
ATOM 712 N N . ASN A 1 93 ? -3.363 5.786 12.953 1.00 92.19 93 ASN A N 1
ATOM 713 C CA . ASN A 1 93 ? -4.364 5.812 11.892 1.00 92.19 93 ASN A CA 1
ATOM 714 C C . ASN A 1 93 ? -3.668 5.811 10.524 1.00 92.19 93 ASN A C 1
ATOM 716 O O . ASN A 1 93 ? -3.103 6.830 10.120 1.00 92.19 93 ASN A O 1
ATOM 720 N N . LEU A 1 94 ? -3.783 4.695 9.799 1.00 90.94 94 LEU A N 1
ATOM 721 C CA . LEU A 1 94 ? -3.165 4.491 8.484 1.00 90.94 94 LEU A CA 1
ATOM 722 C C . LEU A 1 94 ? -3.716 5.397 7.374 1.00 90.94 94 LEU A C 1
ATOM 724 O O . LEU A 1 94 ? -3.086 5.493 6.321 1.00 90.94 94 LEU A O 1
ATOM 728 N N . GLY A 1 95 ? -4.832 6.085 7.618 1.00 92.81 95 GLY A N 1
ATOM 729 C CA . GLY A 1 95 ? -5.458 7.002 6.672 1.00 92.81 95 GLY A CA 1
ATOM 730 C C . GLY A 1 95 ? -6.388 6.307 5.680 1.00 92.81 95 GLY A C 1
ATOM 731 O O . GLY A 1 95 ? -6.703 5.124 5.805 1.00 92.81 95 GLY A O 1
ATOM 732 N N . ALA A 1 96 ? -6.860 7.079 4.702 1.00 95.19 96 ALA A N 1
ATOM 733 C CA . ALA A 1 96 ? -7.715 6.572 3.639 1.00 95.19 96 ALA A CA 1
ATOM 734 C C . ALA A 1 96 ? -6.891 5.841 2.571 1.00 95.19 96 ALA A C 1
ATOM 736 O O . ALA A 1 96 ? -5.760 6.226 2.257 1.00 95.19 96 ALA A O 1
ATOM 737 N N . TRP A 1 97 ? -7.491 4.825 1.950 1.00 90.44 97 TRP A N 1
ATOM 738 C CA . TRP A 1 97 ? -6.842 4.052 0.886 1.00 90.44 97 TRP A CA 1
ATOM 739 C C . TRP A 1 97 ? -6.395 4.944 -0.280 1.00 90.44 97 TRP A C 1
ATOM 741 O O . TRP A 1 97 ? -5.297 4.771 -0.802 1.00 90.44 97 TRP A O 1
ATOM 751 N N . THR A 1 98 ? -7.216 5.926 -0.657 1.00 90.69 98 THR A N 1
ATOM 752 C CA . THR A 1 98 ? -6.927 6.856 -1.759 1.00 90.69 98 THR A CA 1
ATOM 753 C C . THR A 1 98 ? -5.637 7.648 -1.530 1.00 90.69 98 THR A C 1
ATOM 755 O O . THR A 1 98 ? -4.815 7.752 -2.442 1.00 90.69 98 THR A O 1
ATOM 758 N N . ASP A 1 99 ? -5.432 8.161 -0.313 1.00 92.06 99 ASP A N 1
ATOM 759 C CA . ASP A 1 99 ? -4.252 8.962 0.036 1.00 92.06 99 ASP A CA 1
ATOM 760 C C . ASP A 1 99 ? -2.988 8.096 0.035 1.00 92.06 99 ASP A C 1
ATOM 762 O O . ASP A 1 99 ? -1.953 8.480 -0.518 1.00 92.06 99 ASP A O 1
ATOM 766 N N . PHE A 1 100 ? -3.090 6.887 0.597 1.00 91.12 100 PHE A N 1
ATOM 767 C CA . PHE A 1 100 ? -2.017 5.898 0.572 1.00 91.12 100 PHE A CA 1
ATOM 768 C C . PHE A 1 100 ? -1.636 5.505 -0.858 1.00 91.12 100 PHE A C 1
ATOM 770 O O . PHE A 1 100 ? -0.459 5.527 -1.222 1.00 91.12 100 PHE A O 1
ATOM 777 N N . GLU A 1 101 ? -2.624 5.172 -1.689 1.00 87.50 101 GLU A N 1
ATOM 778 C CA . GLU A 1 101 ? -2.409 4.753 -3.069 1.00 87.50 101 GLU A CA 1
ATOM 779 C C . GLU A 1 101 ? -1.730 5.861 -3.883 1.00 87.50 101 GLU A C 1
ATOM 781 O O . GLU A 1 101 ? -0.804 5.591 -4.653 1.00 87.50 101 GLU A O 1
ATOM 786 N N . GLN A 1 102 ? -2.140 7.116 -3.688 1.00 86.81 102 GLN A N 1
ATOM 787 C CA . GLN A 1 102 ? -1.521 8.264 -4.338 1.00 86.81 102 GLN A CA 1
ATOM 788 C C . GLN A 1 102 ? -0.083 8.487 -3.857 1.00 86.81 102 GLN A C 1
ATOM 790 O O . GLN A 1 102 ? 0.813 8.668 -4.683 1.00 86.81 102 GLN A O 1
ATOM 795 N N . ALA A 1 103 ? 0.170 8.438 -2.548 1.00 88.00 103 ALA A N 1
ATOM 796 C CA . ALA A 1 103 ? 1.515 8.584 -1.999 1.00 88.00 103 ALA A CA 1
ATOM 797 C C . ALA A 1 103 ? 2.458 7.472 -2.486 1.00 88.00 103 ALA A C 1
ATOM 799 O O . ALA A 1 103 ? 3.608 7.744 -2.845 1.00 88.00 103 ALA A O 1
ATOM 800 N N . PHE A 1 104 ? 1.959 6.237 -2.568 1.00 82.88 104 PHE A N 1
ATOM 801 C CA . PHE A 1 104 ? 2.695 5.101 -3.108 1.00 82.88 104 PHE A CA 1
ATOM 802 C C . PHE A 1 104 ? 3.014 5.293 -4.599 1.00 82.88 104 PHE A C 1
ATOM 804 O O . PHE A 1 104 ? 4.172 5.165 -5.006 1.00 82.88 104 PHE A O 1
ATOM 811 N N . LYS A 1 105 ? 2.017 5.671 -5.413 1.00 79.25 105 LYS A N 1
ATOM 812 C CA . LYS A 1 105 ? 2.195 5.989 -6.839 1.00 79.25 105 LYS A CA 1
ATOM 813 C C . LYS A 1 105 ? 3.234 7.089 -7.033 1.00 79.25 105 LYS A C 1
ATOM 815 O O . LYS A 1 105 ? 4.218 6.845 -7.714 1.00 79.25 105 LYS A O 1
ATOM 820 N N . ASN A 1 106 ? 3.109 8.225 -6.348 1.00 83.31 106 ASN A N 1
ATOM 821 C CA . ASN A 1 106 ? 4.065 9.336 -6.436 1.00 83.31 106 ASN A CA 1
ATOM 822 C C . ASN A 1 106 ? 5.508 8.918 -6.112 1.00 83.31 106 ASN A C 1
ATOM 824 O O . ASN A 1 106 ? 6.464 9.510 -6.613 1.00 83.31 106 ASN A O 1
ATOM 828 N N . ARG A 1 107 ? 5.683 7.924 -5.235 1.00 76.88 107 ARG A N 1
ATOM 829 C CA . ARG A 1 107 ? 7.001 7.496 -4.768 1.00 76.88 107 ARG A CA 1
ATOM 830 C C . ARG A 1 107 ? 7.668 6.453 -5.665 1.00 76.88 107 ARG A C 1
ATOM 832 O O . ARG A 1 107 ? 8.898 6.474 -5.766 1.00 76.88 107 ARG A O 1
ATOM 839 N N . PHE A 1 108 ? 6.892 5.547 -6.261 1.00 73.06 108 PHE A N 1
ATOM 840 C CA . PHE A 1 108 ? 7.403 4.363 -6.976 1.00 73.06 108 PHE A CA 1
ATOM 841 C C . PHE A 1 108 ? 6.987 4.276 -8.444 1.00 73.06 108 PHE A C 1
ATOM 843 O O . PHE A 1 108 ? 7.594 3.523 -9.200 1.00 73.06 108 PHE A O 1
ATOM 850 N N . ILE A 1 109 ? 5.989 5.051 -8.851 1.00 65.81 109 ILE A N 1
ATOM 851 C CA . ILE A 1 109 ? 5.612 5.296 -10.237 1.00 65.81 109 ILE A CA 1
ATOM 852 C C . ILE A 1 109 ? 5.816 6.792 -10.462 1.00 65.81 109 ILE A C 1
ATOM 854 O O . ILE A 1 109 ? 4.878 7.581 -10.401 1.00 65.81 109 ILE A O 1
ATOM 858 N N . THR A 1 110 ? 7.055 7.223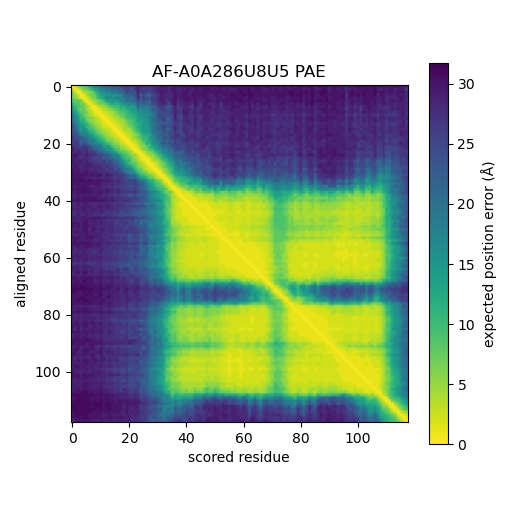 -10.691 1.00 51.94 110 THR A N 1
ATOM 859 C CA . THR A 1 110 ? 7.255 8.508 -11.366 1.00 51.94 110 THR A CA 1
ATOM 860 C C . THR A 1 110 ? 6.457 8.445 -12.664 1.00 51.94 110 THR A C 1
ATOM 862 O O . THR A 1 110 ? 6.771 7.631 -13.533 1.00 51.94 110 THR A O 1
ATOM 865 N N . PHE A 1 111 ? 5.385 9.237 -12.757 1.00 43.59 111 PHE A N 1
ATOM 866 C CA . PHE A 1 111 ? 4.757 9.524 -14.036 1.00 43.59 111 PHE A CA 1
ATOM 867 C C . PHE A 1 111 ? 5.865 10.041 -14.943 1.00 43.59 111 PHE A C 1
ATOM 869 O O . PHE A 1 111 ? 6.576 10.976 -14.576 1.00 43.59 111 PHE A O 1
ATOM 876 N N . ASP A 1 112 ? 6.007 9.437 -16.115 1.00 41.34 112 ASP A N 1
ATOM 877 C CA . ASP A 1 112 ? 6.811 9.985 -17.203 1.00 41.34 112 ASP A CA 1
ATOM 878 C C . ASP A 1 112 ? 6.086 11.215 -17.803 1.00 41.34 112 ASP A C 1
ATOM 880 O O . ASP A 1 112 ? 5.882 11.333 -19.005 1.00 41.34 112 ASP A O 1
ATOM 884 N N . GLU A 1 113 ? 5.632 12.137 -16.946 1.00 48.94 113 GLU A N 1
ATOM 885 C CA . GLU A 1 113 ? 5.176 13.481 -17.308 1.00 48.94 113 GLU A CA 1
ATOM 886 C C . GLU A 1 113 ? 6.359 14.444 -17.174 1.00 48.94 113 GLU A C 1
ATOM 888 O O . GLU A 1 113 ? 6.375 15.382 -16.385 1.00 48.94 113 GLU A O 1
ATOM 893 N N . ALA A 1 114 ? 7.401 14.152 -17.944 1.00 43.12 114 ALA A N 1
ATOM 894 C CA . ALA A 1 114 ? 8.278 15.160 -18.519 1.00 43.12 114 ALA A CA 1
ATOM 895 C C . ALA A 1 114 ? 8.951 14.591 -19.775 1.00 43.12 114 ALA A C 1
ATOM 897 O O . ALA A 1 114 ? 10.147 14.754 -19.996 1.00 43.12 114 ALA A O 1
ATOM 898 N N . GLY A 1 115 ? 8.146 14.004 -20.663 1.00 43.75 115 GLY A N 1
ATOM 899 C CA . GLY A 1 115 ? 8.325 14.252 -22.089 1.00 43.75 115 GLY A CA 1
ATOM 900 C C . GLY A 1 115 ? 7.979 15.709 -22.416 1.00 43.75 115 GLY A C 1
ATOM 901 O O . GLY A 1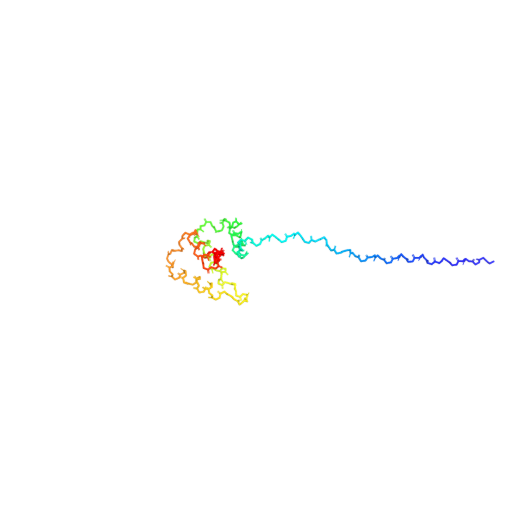 115 ? 7.131 15.956 -23.263 1.00 43.75 115 GLY A O 1
ATOM 902 N N . GLU A 1 116 ? 8.592 16.673 -21.726 1.00 38.81 116 GLU A N 1
ATOM 903 C CA . GLU A 1 116 ? 8.613 18.052 -22.196 1.00 38.81 116 GLU A CA 1
ATOM 904 C C . GLU A 1 116 ? 9.699 18.104 -23.259 1.00 38.81 116 GLU A C 1
ATOM 906 O O . GLU A 1 116 ? 10.894 18.232 -22.992 1.00 38.81 116 GLU A O 1
ATOM 911 N N . ALA A 1 117 ? 9.252 17.910 -24.493 1.00 41.47 117 ALA A N 1
ATOM 912 C CA . ALA A 1 117 ? 9.947 18.448 -25.634 1.00 41.47 117 ALA A CA 1
ATOM 913 C C . ALA A 1 117 ? 10.020 19.973 -25.470 1.00 41.47 117 ALA A C 1
ATOM 915 O O . ALA A 1 117 ? 9.012 20.636 -25.688 1.00 41.47 117 ALA A O 1
ATOM 916 N N . ILE A 1 118 ? 11.203 20.499 -25.137 1.00 43.00 118 ILE A N 1
ATOM 917 C CA . ILE A 1 118 ? 11.777 21.731 -25.709 1.00 43.00 118 ILE A CA 1
ATOM 918 C C . ILE A 1 118 ? 13.304 21.657 -25.716 1.00 43.00 118 ILE A C 1
ATOM 920 O O . ILE A 1 118 ? 13.899 21.317 -24.670 1.00 43.00 118 ILE A O 1
#

Foldseek 3Di:
DDDDDDDDDDDDDDDDPDDDDPDDDDPDPPPDQPPPVVVVVLVVVCVVPCVQVVALVSSLVVVLVVLCPPPPDDDRPQVVVVSVVLCVVQVPHSDGNVVSVVVSCVRPRPGPPPPPDD

Mean predicted aligned error: 16.14 Å

Secondary structure (DSSP, 8-state):
--PPPP-PPPPPPPPPPPPPPPPPPPPPPP--S---HHHHHHHHHHHHSTTTS-SHHHHHHHHHHHHHH--SSSS-HHHHHHHHHHHHHTTT----HHHHHHHHHHHH----TT----

Organism: NCBI:txid2282107